Protein AF-A0A9Q0VGC9-F1 (afdb_monomer)

Radius of gyration: 35.11 Å; Cα contacts (8 Å, |Δi|>4): 47; chains: 1; bounding box: 73×38×88 Å

Sequence (138 aa):
MLMHLYSNTINRFKTSLEQSLNEGQEYLAAIHLCSQSCMLEFDQGCEDAAIQQSECNASKFREKLICYMLSEMMAEYKKQITHALIRRVEYLLEGSEIDTKLQHLREHARNLLEMKAREAADPGRVLMRMKDRYITSL

Secondary structure (DSSP, 8-state):
-HHHHHHHHHHHHHHHHHHHHHTT--HHHHHHHHHHHHHHHHHHHHHHHHTSS-HHHHHHHHHHHHHHHHHHHHHHHHHHHHHHHHHHHHHHHHT-HHHHHHHHHHHHHHHHHHHHHHHHH-HHHHHHHHHHHHHHT-

pLDDT: mean 89.51, std 8.54, range [57.34, 97.44]

Structure (mmCIF, N/CA/C/O backbone):
data_AF-A0A9Q0VGC9-F1
#
_entry.id   AF-A0A9Q0VGC9-F1
#
loop_
_atom_site.group_PDB
_atom_site.id
_atom_site.type_symbol
_atom_site.label_atom_id
_atom_site.label_alt_id
_atom_site.label_comp_id
_atom_site.label_asym_id
_atom_site.label_entity_id
_atom_site.label_seq_id
_atom_site.pdbx_PDB_ins_code
_atom_site.Cartn_x
_atom_site.Cartn_y
_atom_site.Cartn_z
_atom_site.occupancy
_atom_site.B_iso_or_equiv
_atom_site.auth_seq_id
_atom_site.auth_comp_id
_atom_site.auth_asym_id
_atom_site.auth_atom_id
_atom_site.pdbx_PDB_model_num
ATOM 1 N N . MET A 1 1 ? -7.475 7.144 32.017 1.00 80.75 1 MET A N 1
ATOM 2 C CA . MET A 1 1 ? -7.881 5.897 31.339 1.00 80.75 1 MET A CA 1
ATOM 3 C C . MET A 1 1 ? -8.100 6.107 29.838 1.00 80.75 1 MET A C 1
ATOM 5 O O . MET A 1 1 ? -7.303 5.599 29.063 1.00 80.75 1 MET A O 1
ATOM 9 N N . LEU A 1 2 ? -9.076 6.928 29.416 1.00 84.31 2 LEU A N 1
ATOM 10 C CA . LEU A 1 2 ? -9.444 7.124 27.996 1.00 84.31 2 LEU A CA 1
ATOM 11 C C . LEU A 1 2 ? -8.290 7.499 27.049 1.00 84.31 2 LEU A C 1
ATOM 13 O O . LEU A 1 2 ? -8.197 6.961 25.953 1.00 84.31 2 LEU A O 1
ATOM 17 N N . MET A 1 3 ? -7.376 8.380 27.467 1.00 87.62 3 MET A N 1
ATOM 18 C CA . MET A 1 3 ? -6.224 8.765 26.635 1.00 87.62 3 MET A CA 1
ATOM 19 C C . MET A 1 3 ? -5.288 7.580 26.334 1.00 87.62 3 MET A C 1
ATOM 21 O O . MET A 1 3 ? -4.759 7.475 25.231 1.00 87.62 3 MET A O 1
ATOM 25 N N . HIS A 1 4 ? -5.114 6.672 27.298 1.00 89.38 4 HIS A N 1
ATOM 26 C CA . HIS A 1 4 ? -4.319 5.459 27.116 1.00 89.38 4 HIS A CA 1
ATOM 27 C C . HIS A 1 4 ? -5.038 4.465 26.198 1.00 89.38 4 HIS A C 1
ATOM 29 O O . HIS A 1 4 ? -4.426 3.938 25.277 1.00 89.38 4 HIS A O 1
ATOM 35 N N . LEU A 1 5 ? -6.350 4.280 26.385 1.00 91.31 5 LEU A N 1
ATOM 36 C CA . LEU A 1 5 ? -7.176 3.442 25.511 1.00 91.31 5 LEU A CA 1
ATOM 37 C C . LEU A 1 5 ? -7.144 3.930 24.053 1.00 91.31 5 LEU A C 1
ATOM 39 O O . LEU A 1 5 ? -6.967 3.133 23.133 1.00 91.31 5 LEU A O 1
ATOM 43 N N . TYR A 1 6 ? -7.243 5.245 23.852 1.00 92.50 6 TYR A N 1
ATOM 44 C CA . TYR A 1 6 ? -7.110 5.888 22.547 1.00 92.50 6 TYR A CA 1
ATOM 45 C C . TYR A 1 6 ? -5.746 5.603 21.906 1.00 92.50 6 TYR A C 1
ATOM 47 O O . TYR A 1 6 ? -5.685 5.108 20.783 1.00 92.50 6 TYR A O 1
ATOM 55 N N . SER A 1 7 ? -4.655 5.855 22.638 1.00 94.12 7 SER A N 1
ATOM 56 C CA . SER A 1 7 ? -3.288 5.612 22.157 1.00 94.12 7 SER A CA 1
ATOM 57 C C . SER A 1 7 ? -3.059 4.140 21.793 1.00 94.12 7 SER A C 1
ATOM 59 O O . SER A 1 7 ? -2.539 3.824 20.724 1.00 94.12 7 SER A O 1
ATOM 61 N N . ASN A 1 8 ? -3.517 3.220 22.645 1.00 95.00 8 ASN A N 1
ATOM 62 C CA . ASN A 1 8 ? -3.396 1.785 22.401 1.00 95.00 8 ASN A CA 1
ATOM 63 C C . ASN A 1 8 ? -4.194 1.339 21.177 1.00 95.00 8 ASN A C 1
ATOM 65 O O . ASN A 1 8 ? -3.701 0.535 20.391 1.00 95.00 8 ASN A O 1
ATOM 69 N N . THR A 1 9 ? -5.399 1.879 20.992 1.00 97.00 9 THR A N 1
ATOM 70 C CA . THR A 1 9 ? -6.237 1.538 19.837 1.00 97.00 9 THR A CA 1
ATOM 71 C C . THR A 1 9 ? -5.627 2.040 18.535 1.00 97.00 9 THR A C 1
ATOM 73 O O . THR A 1 9 ? -5.628 1.305 17.553 1.00 97.00 9 THR A O 1
ATOM 76 N N . ILE A 1 10 ? -5.038 3.240 18.529 1.00 96.06 10 ILE A N 1
ATOM 77 C CA . ILE A 1 10 ? -4.277 3.751 17.380 1.00 96.06 10 ILE A CA 1
ATOM 78 C C . ILE A 1 10 ? -3.145 2.799 17.004 1.00 96.06 10 ILE A C 1
ATOM 80 O O . ILE A 1 10 ? -3.031 2.392 15.847 1.00 96.06 10 ILE A O 1
ATOM 84 N N . ASN A 1 11 ? -2.324 2.422 17.985 1.00 96.50 11 ASN A N 1
ATOM 85 C CA . ASN A 1 11 ? -1.176 1.560 17.731 1.00 96.50 11 ASN A CA 1
ATOM 86 C C . ASN A 1 11 ? -1.620 0.182 17.236 1.00 96.50 11 ASN A C 1
ATOM 88 O O . ASN A 1 11 ? -1.054 -0.324 16.272 1.00 96.50 11 ASN A O 1
ATOM 92 N N . ARG A 1 12 ? -2.669 -0.388 17.839 1.00 97.31 12 ARG A N 1
ATOM 93 C CA . ARG A 1 12 ? -3.234 -1.675 17.423 1.00 97.31 12 ARG A CA 1
ATOM 94 C C . ARG A 1 12 ? -3.824 -1.625 16.017 1.00 97.31 12 ARG A C 1
ATOM 96 O O . ARG A 1 12 ? -3.604 -2.553 15.242 1.00 97.31 12 ARG A O 1
ATOM 103 N N . PHE A 1 13 ? -4.534 -0.555 15.664 1.00 97.44 13 PHE A N 1
ATOM 104 C CA . PHE A 1 13 ? -5.040 -0.372 14.305 1.00 97.44 13 PHE A CA 1
ATOM 105 C C . PHE A 1 13 ? -3.890 -0.381 13.299 1.00 97.44 13 PHE A C 1
ATOM 107 O O . PHE A 1 13 ? -3.924 -1.140 12.334 1.00 97.44 13 PHE A O 1
ATOM 114 N N . LYS A 1 14 ? -2.840 0.400 13.567 1.00 95.88 14 LYS A N 1
ATOM 115 C CA . LYS A 1 14 ? -1.684 0.496 12.679 1.00 95.88 14 LYS A CA 1
ATOM 116 C C . LYS A 1 14 ? -0.978 -0.848 12.496 1.00 95.88 14 LYS A C 1
ATOM 118 O O . LYS A 1 14 ? -0.766 -1.274 11.364 1.00 95.88 14 LYS A O 1
ATOM 123 N N . THR A 1 15 ? -0.643 -1.526 13.593 1.00 96.31 15 THR A N 1
ATOM 124 C CA . THR A 1 15 ? 0.098 -2.792 13.528 1.00 96.31 15 THR A CA 1
ATOM 125 C C . THR A 1 15 ? -0.727 -3.910 12.900 1.00 96.31 15 THR A C 1
ATOM 127 O O . THR A 1 15 ? -0.202 -4.660 12.081 1.00 96.31 15 THR A O 1
ATOM 130 N N . SER A 1 16 ? -2.020 -4.007 13.226 1.00 96.25 16 SER A N 1
ATOM 131 C CA . SER A 1 16 ? -2.903 -5.022 12.635 1.00 96.25 16 SER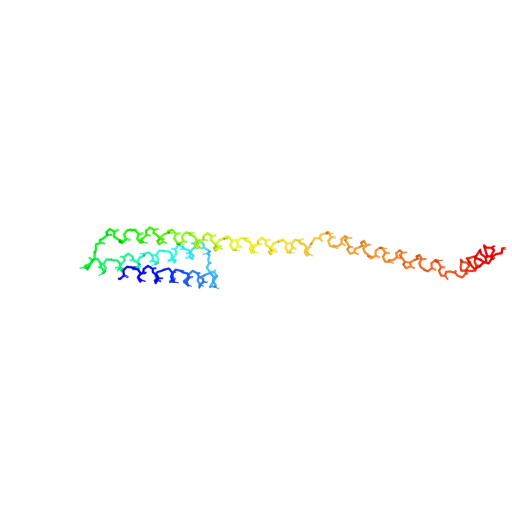 A CA 1
ATOM 132 C C . SER A 1 16 ? -3.151 -4.791 11.144 1.00 96.25 16 SER A C 1
ATOM 134 O O . SER A 1 16 ? -3.188 -5.759 10.383 1.00 96.25 16 SER A O 1
ATOM 136 N N . LEU A 1 17 ? -3.274 -3.530 10.711 1.00 95.00 17 LEU A N 1
ATOM 137 C CA . LEU A 1 17 ? -3.420 -3.191 9.298 1.00 95.00 17 LEU A CA 1
ATOM 138 C C . LEU A 1 17 ? -2.146 -3.537 8.522 1.00 95.00 17 LEU A C 1
ATOM 140 O O . LEU A 1 17 ? -2.225 -4.228 7.510 1.00 95.00 17 LEU A O 1
ATOM 144 N N . GLU A 1 18 ? -0.977 -3.107 9.007 1.00 93.94 18 GLU A N 1
ATOM 145 C CA . GLU A 1 18 ? 0.311 -3.449 8.387 1.00 93.94 18 GLU A CA 1
ATOM 146 C C . GLU A 1 18 ? 0.489 -4.968 8.277 1.00 93.94 18 GLU A C 1
ATOM 148 O O . GLU A 1 18 ? 0.849 -5.472 7.214 1.00 93.94 18 GLU A O 1
ATOM 153 N N . GLN A 1 19 ? 0.188 -5.708 9.346 1.00 95.62 19 GLN A N 1
ATOM 154 C CA . GLN A 1 19 ? 0.267 -7.165 9.346 1.00 95.62 19 GLN A CA 1
ATOM 155 C C . GLN A 1 19 ? -0.668 -7.793 8.304 1.00 95.62 19 GLN A C 1
ATOM 157 O O . GLN A 1 19 ? -0.213 -8.586 7.483 1.00 95.62 19 GLN A O 1
ATOM 162 N N . SER A 1 20 ? -1.945 -7.408 8.290 1.00 94.31 20 SER A N 1
ATOM 163 C CA . SER A 1 20 ? -2.951 -7.960 7.370 1.00 94.31 20 SER A CA 1
ATOM 164 C C . SER A 1 20 ? -2.572 -7.753 5.900 1.00 94.31 20 SER A C 1
ATOM 166 O O . SER A 1 20 ? -2.729 -8.648 5.069 1.00 94.31 20 SER A O 1
ATOM 168 N N . LEU A 1 21 ? -2.018 -6.581 5.574 1.00 91.81 21 LEU A N 1
ATOM 169 C CA . LEU A 1 21 ? -1.544 -6.276 4.223 1.00 91.81 21 LEU A CA 1
ATOM 170 C C . LEU A 1 21 ? -0.292 -7.077 3.854 1.00 91.81 21 LEU A C 1
ATOM 172 O O . LEU A 1 21 ? -0.176 -7.539 2.720 1.00 91.81 21 LEU A O 1
ATOM 176 N N . ASN A 1 22 ? 0.620 -7.286 4.805 1.00 91.88 22 ASN A N 1
ATOM 177 C CA . ASN A 1 22 ? 1.800 -8.129 4.601 1.00 91.88 22 ASN A CA 1
ATOM 178 C C . ASN A 1 22 ? 1.433 -9.611 4.416 1.00 91.88 22 ASN A C 1
ATOM 180 O O . ASN A 1 22 ? 2.119 -10.324 3.686 1.00 91.88 22 ASN A O 1
ATOM 184 N N . GLU A 1 23 ? 0.337 -10.064 5.026 1.00 94.50 23 GLU A N 1
ATOM 185 C CA . GLU A 1 23 ? -0.246 -11.399 4.823 1.00 94.50 23 GLU A CA 1
ATOM 186 C C . GLU A 1 23 ? -0.975 -11.536 3.471 1.00 94.50 23 GLU A C 1
ATOM 188 O O . GLU A 1 23 ? -1.443 -12.619 3.120 1.00 94.50 23 GLU A O 1
ATOM 193 N N . GLY A 1 24 ? -1.041 -10.460 2.679 1.00 90.62 24 GLY A N 1
ATOM 194 C CA . GLY A 1 24 ? -1.628 -10.460 1.342 1.00 90.62 24 GLY A CA 1
ATOM 195 C C . GLY A 1 24 ? -3.149 -10.338 1.329 1.00 90.62 24 GLY A C 1
ATOM 196 O O . GLY A 1 24 ? -3.763 -10.622 0.299 1.00 90.62 24 GLY A O 1
ATOM 197 N N . GLN A 1 25 ? -3.772 -9.924 2.438 1.00 90.81 25 GLN A N 1
ATOM 198 C CA . GLN A 1 25 ? -5.206 -9.648 2.441 1.00 90.81 25 GLN A CA 1
ATOM 199 C C . GLN A 1 25 ? -5.554 -8.506 1.483 1.00 90.81 25 GLN A C 1
ATOM 201 O O . GLN A 1 25 ? -4.804 -7.541 1.313 1.00 90.81 25 GLN A O 1
ATOM 206 N N . GLU A 1 26 ? -6.743 -8.595 0.888 1.00 89.38 26 GLU A N 1
ATOM 207 C CA . GLU A 1 26 ? -7.285 -7.507 0.085 1.00 89.38 26 GLU A CA 1
ATOM 208 C C . GLU A 1 26 ? -7.426 -6.240 0.930 1.00 89.38 26 GLU A C 1
ATOM 210 O O . GLU A 1 26 ? -7.969 -6.261 2.035 1.00 89.38 26 GLU A O 1
ATOM 215 N N . TYR A 1 27 ? -6.980 -5.115 0.373 1.00 88.00 27 TYR A N 1
ATOM 216 C CA . TYR A 1 27 ? -6.875 -3.847 1.090 1.00 88.00 27 TYR A CA 1
ATOM 217 C C . TYR A 1 27 ? -8.176 -3.418 1.789 1.00 88.00 27 TYR A C 1
ATOM 219 O O . TYR A 1 27 ? -8.164 -3.043 2.961 1.00 88.00 27 TYR A O 1
ATOM 227 N N . LEU A 1 28 ? -9.312 -3.513 1.089 1.00 89.00 28 LEU A N 1
ATOM 228 C CA . LEU A 1 28 ? -10.620 -3.154 1.645 1.00 89.00 28 LEU A CA 1
ATOM 229 C C . LEU A 1 28 ? -11.056 -4.102 2.770 1.00 89.00 28 LEU A C 1
ATOM 231 O O . LEU A 1 28 ? -11.617 -3.644 3.765 1.00 89.00 28 LEU A O 1
ATOM 235 N N . ALA A 1 29 ? -10.779 -5.401 2.632 1.00 92.62 29 ALA A N 1
ATOM 236 C CA . ALA A 1 29 ? -11.101 -6.396 3.650 1.00 92.62 29 ALA A CA 1
ATOM 237 C C . ALA A 1 29 ? -10.259 -6.181 4.916 1.00 92.62 29 ALA A C 1
ATOM 239 O O . ALA A 1 29 ? -10.820 -6.115 6.011 1.00 92.62 29 ALA A O 1
ATOM 240 N N . ALA A 1 30 ? -8.946 -5.980 4.759 1.00 93.56 30 ALA A N 1
ATOM 241 C CA . ALA A 1 30 ? -8.027 -5.685 5.858 1.00 93.56 30 ALA A CA 1
ATOM 242 C C . ALA A 1 30 ? -8.467 -4.432 6.632 1.00 93.56 30 ALA A C 1
ATOM 244 O O . ALA A 1 30 ? -8.613 -4.467 7.853 1.00 93.56 30 ALA A O 1
ATOM 245 N N . ILE A 1 31 ? -8.781 -3.342 5.921 1.00 91.69 31 ILE A N 1
ATOM 246 C CA . ILE A 1 31 ? -9.304 -2.113 6.530 1.00 91.69 31 ILE A CA 1
ATOM 247 C C . ILE A 1 31 ? -10.575 -2.373 7.323 1.00 91.69 31 ILE A C 1
ATOM 249 O O . ILE A 1 31 ? -10.674 -1.938 8.473 1.00 91.69 31 ILE A O 1
ATOM 253 N N . HIS A 1 32 ? -11.554 -3.043 6.715 1.00 92.94 32 HIS A N 1
ATOM 254 C CA . HIS A 1 32 ? -12.844 -3.265 7.351 1.00 92.94 32 HIS A CA 1
ATOM 255 C C . HIS A 1 32 ? -12.679 -4.068 8.647 1.00 92.94 32 HIS A C 1
ATOM 257 O O . HIS A 1 32 ? -13.169 -3.649 9.696 1.00 92.94 32 HIS A O 1
ATOM 263 N N . LEU A 1 33 ? -11.928 -5.171 8.597 1.00 94.94 33 LEU A N 1
ATOM 264 C CA . LEU A 1 33 ? -11.684 -6.046 9.745 1.00 94.94 33 LEU A CA 1
ATOM 265 C C . LEU A 1 33 ? -10.913 -5.337 10.865 1.00 94.94 33 LEU A C 1
ATOM 267 O O . LEU A 1 33 ? -11.357 -5.350 12.016 1.00 94.94 33 LEU A O 1
ATOM 271 N N . CYS A 1 34 ? -9.802 -4.670 10.538 1.00 95.44 34 CYS A N 1
ATOM 272 C CA . CYS A 1 34 ? -8.998 -3.932 11.513 1.00 95.44 34 CYS A CA 1
ATOM 273 C C . CYS A 1 34 ? -9.799 -2.809 12.172 1.00 95.44 34 CYS A C 1
ATOM 275 O O . CYS A 1 34 ? -9.763 -2.668 13.392 1.00 95.44 34 CYS A O 1
ATOM 277 N N . SER A 1 35 ? -10.560 -2.036 11.394 1.00 95.00 35 SER A N 1
ATOM 278 C CA . SER A 1 35 ? -11.374 -0.931 11.921 1.00 95.00 35 SER A CA 1
ATOM 279 C C . SER A 1 35 ? -12.476 -1.438 12.834 1.00 95.00 35 SER A C 1
ATOM 281 O O . SER A 1 35 ? -12.656 -0.911 13.928 1.00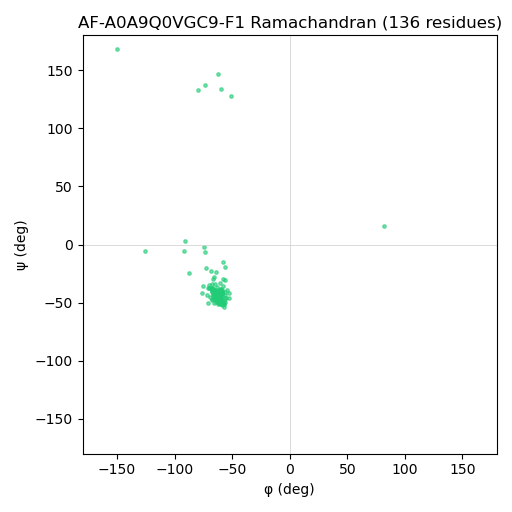 95.00 35 SER A O 1
ATOM 283 N N . GLN A 1 36 ? -13.194 -2.479 12.405 1.00 96.38 36 GLN A N 1
ATOM 284 C CA . GLN A 1 36 ? -14.287 -3.058 13.174 1.00 96.38 36 GLN A CA 1
ATOM 285 C C . GLN A 1 36 ? -13.785 -3.627 14.503 1.00 96.38 36 GLN A C 1
ATOM 287 O O . GLN A 1 36 ? -14.328 -3.292 15.554 1.00 96.38 36 GLN A O 1
ATOM 292 N N . SER A 1 37 ? -12.717 -4.427 14.465 1.00 96.50 37 SER A N 1
ATOM 293 C CA . SER A 1 37 ? -12.079 -4.965 15.669 1.00 96.50 37 SER A CA 1
ATOM 294 C C . SER A 1 37 ? -11.542 -3.849 16.571 1.00 96.50 37 SER A C 1
ATOM 296 O O . SER A 1 37 ? -11.694 -3.880 17.795 1.00 96.50 37 SER A O 1
ATOM 298 N N . CYS A 1 38 ? -10.952 -2.805 15.982 1.00 96.19 38 CYS A N 1
ATOM 299 C CA . CYS A 1 38 ? -10.412 -1.694 16.751 1.00 96.19 38 CYS A CA 1
ATOM 300 C C . CYS A 1 38 ? -11.483 -0.900 17.487 1.00 96.19 38 CYS A C 1
ATOM 302 O O . CYS A 1 38 ? -11.333 -0.647 18.684 1.00 96.19 38 CYS A O 1
ATOM 304 N N . MET A 1 39 ? -12.559 -0.557 16.785 1.00 95.88 39 MET A N 1
ATOM 305 C CA . MET A 1 39 ? -13.676 0.194 17.343 1.00 95.88 39 MET A CA 1
ATOM 306 C C . MET A 1 39 ? -14.440 -0.606 18.394 1.00 95.88 39 MET A C 1
ATOM 308 O O . MET A 1 39 ? -14.793 -0.035 19.417 1.00 95.88 39 MET A O 1
ATOM 312 N N . LEU A 1 40 ? -14.631 -1.914 18.197 1.00 95.06 40 LEU A N 1
ATOM 313 C CA . LEU A 1 40 ? -15.317 -2.764 19.173 1.00 95.06 40 LEU A CA 1
ATOM 314 C C . LEU A 1 40 ? -14.566 -2.822 20.508 1.00 95.06 40 LEU A C 1
ATOM 316 O O . LEU A 1 40 ? -15.151 -2.573 21.556 1.00 95.06 40 LEU A O 1
ATOM 320 N N . GLU A 1 41 ? -13.258 -3.081 20.476 1.00 93.31 41 GLU A N 1
ATOM 321 C CA . GLU A 1 41 ? -12.435 -3.090 21.693 1.00 93.31 41 GLU A CA 1
ATOM 322 C C . GLU A 1 41 ? -12.341 -1.701 22.352 1.00 93.31 41 GLU A C 1
ATOM 324 O O . GLU A 1 41 ? -12.269 -1.598 23.576 1.00 93.31 41 GLU A O 1
ATOM 329 N N . PHE A 1 42 ? -12.336 -0.623 21.561 1.00 93.94 42 PHE A N 1
ATOM 330 C CA . PHE A 1 42 ? -12.350 0.738 22.098 1.00 93.94 42 PHE A CA 1
ATOM 331 C C . PHE A 1 42 ? -13.674 1.068 22.789 1.00 93.94 42 PHE A C 1
ATOM 333 O O . PHE A 1 42 ? -13.659 1.598 23.899 1.00 93.94 42 PHE A O 1
ATOM 340 N N . ASP A 1 43 ? -14.801 0.765 22.144 1.00 92.12 43 ASP A N 1
ATOM 341 C CA . ASP A 1 43 ? -16.137 1.012 22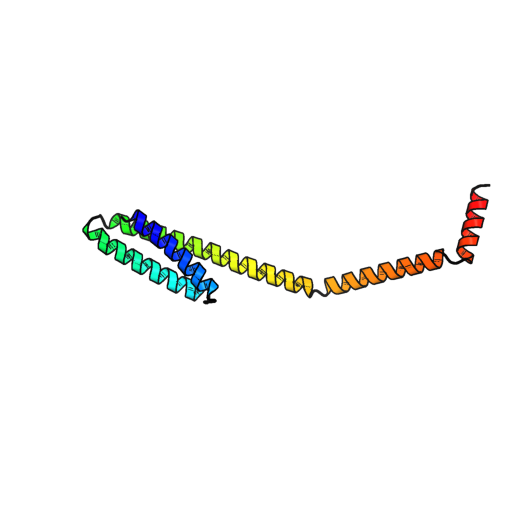.684 1.00 92.12 43 ASP A CA 1
ATOM 342 C C . ASP A 1 43 ? -16.328 0.191 23.981 1.00 92.12 43 ASP A C 1
ATOM 344 O O . ASP A 1 43 ? -16.692 0.755 25.013 1.00 92.12 43 ASP A O 1
ATOM 348 N N . GLN A 1 44 ? -15.915 -1.082 23.994 1.00 91.00 44 GLN A N 1
ATOM 349 C CA . GLN A 1 44 ? -15.955 -1.926 25.194 1.00 91.00 44 GLN A CA 1
ATOM 350 C C . GLN A 1 44 ? -15.036 -1.413 26.316 1.00 91.00 44 GLN A C 1
ATOM 352 O O . GLN A 1 44 ? -15.454 -1.287 27.466 1.00 91.00 44 GLN A O 1
ATOM 357 N N . GLY A 1 45 ? -13.804 -1.012 25.987 1.00 89.56 45 GLY A N 1
ATOM 358 C CA . GLY A 1 45 ? -12.896 -0.407 26.964 1.00 89.56 45 GLY A CA 1
ATOM 359 C C . GLY A 1 45 ? -13.392 0.939 27.513 1.00 89.56 45 GLY A C 1
ATOM 360 O O . GLY A 1 45 ? -12.986 1.347 28.605 1.00 89.56 45 GLY A O 1
ATOM 361 N N . CYS A 1 46 ? -14.259 1.645 26.777 1.00 87.25 46 CYS A N 1
ATOM 362 C CA . CYS A 1 46 ? -14.931 2.846 27.267 1.00 87.25 46 CYS A CA 1
ATOM 363 C C . CYS A 1 46 ? -16.068 2.501 28.229 1.00 87.25 46 CYS A C 1
ATOM 365 O O . CYS A 1 46 ? -16.172 3.174 29.250 1.00 87.25 46 CYS A O 1
ATOM 367 N N . GLU A 1 47 ? -16.880 1.479 27.947 1.00 84.12 47 GLU A N 1
ATOM 368 C CA . GLU A 1 47 ? -17.940 0.997 28.848 1.00 84.12 47 GLU A CA 1
ATOM 369 C C . GLU A 1 47 ? -17.364 0.548 30.200 1.00 84.12 47 GLU A C 1
ATOM 371 O O . GLU A 1 47 ? -17.817 1.008 31.251 1.00 84.12 47 GLU A O 1
ATOM 376 N N . ASP A 1 48 ? -16.279 -0.233 30.177 1.00 78.00 48 ASP A N 1
ATOM 377 C CA . ASP A 1 48 ? -15.578 -0.695 31.383 1.00 78.00 48 ASP A CA 1
ATOM 378 C C . ASP A 1 48 ? -15.031 0.475 32.227 1.00 78.00 48 ASP A C 1
ATOM 380 O O . ASP A 1 48 ? -14.989 0.422 33.460 1.00 78.00 48 ASP A O 1
ATOM 384 N N . ALA A 1 49 ? -14.622 1.566 31.569 1.00 74.25 49 ALA A N 1
ATOM 385 C CA . ALA A 1 49 ? -14.099 2.769 32.215 1.00 74.25 49 ALA A CA 1
ATOM 386 C C . ALA A 1 49 ? -15.187 3.788 32.613 1.00 74.25 49 ALA A C 1
ATOM 388 O O . ALA A 1 49 ? -14.963 4.588 33.527 1.00 74.25 49 ALA A O 1
ATOM 389 N N . ALA A 1 50 ? -16.347 3.786 31.948 1.00 61.88 50 ALA A N 1
ATOM 390 C CA . ALA A 1 50 ? -17.467 4.704 32.180 1.00 61.88 50 ALA A CA 1
ATOM 391 C C . ALA A 1 50 ? -18.143 4.474 33.539 1.00 61.88 50 ALA A C 1
ATOM 393 O O . ALA A 1 50 ? -18.663 5.414 34.134 1.00 61.88 50 ALA A O 1
ATOM 394 N N . ILE A 1 51 ? -18.001 3.276 34.115 1.00 61.12 51 ILE A N 1
ATOM 395 C CA . ILE A 1 51 ? -18.340 2.996 35.521 1.00 61.12 51 ILE A CA 1
ATOM 396 C C . ILE A 1 51 ? -17.549 3.925 36.486 1.00 61.12 51 ILE A C 1
ATOM 398 O O . ILE A 1 51 ? -17.921 4.078 37.649 1.00 61.12 51 ILE A O 1
ATOM 402 N N . GLN A 1 52 ? -16.491 4.607 36.010 1.00 57.34 52 GLN A N 1
ATOM 403 C CA . GLN A 1 52 ? -15.639 5.525 36.780 1.00 57.34 52 GLN A CA 1
ATOM 404 C C . GLN A 1 52 ? -15.476 6.960 36.200 1.00 57.34 52 GLN A C 1
ATOM 406 O O . GLN A 1 52 ? -14.842 7.790 36.857 1.00 57.34 52 GLN A O 1
ATOM 411 N N . GLN A 1 53 ? -15.998 7.303 35.006 1.00 59.69 53 GLN A N 1
ATOM 412 C CA . GLN A 1 53 ? -15.813 8.615 34.325 1.00 59.69 53 GLN A CA 1
ATOM 413 C C . GLN A 1 53 ? -17.013 9.016 33.426 1.00 59.69 53 GLN A C 1
ATOM 415 O O . GLN A 1 53 ? -17.867 8.195 33.133 1.00 59.69 53 GLN A O 1
ATOM 420 N N . SER A 1 54 ? -17.093 10.275 32.950 1.00 64.62 54 SER A N 1
ATOM 421 C CA . SER A 1 54 ? -18.231 10.770 32.140 1.00 64.62 54 SER A CA 1
ATOM 422 C C . SER A 1 54 ? -18.205 10.371 30.648 1.00 64.62 54 SER A C 1
ATOM 424 O O . SER A 1 54 ? -17.215 10.593 29.944 1.00 64.62 54 SER A O 1
ATOM 426 N N . GLU A 1 55 ? -19.344 9.885 30.136 1.00 66.31 55 GLU A N 1
ATOM 427 C CA . GLU A 1 55 ? -19.576 9.417 28.748 1.00 66.31 55 GLU A CA 1
ATOM 428 C C . GLU A 1 55 ? -19.260 10.457 27.653 1.00 66.31 55 GLU A C 1
ATOM 430 O O . GLU A 1 55 ? -18.800 10.113 26.564 1.00 66.31 55 GLU A O 1
ATOM 435 N N . CYS A 1 56 ? -19.429 11.754 27.941 1.00 69.19 56 CYS A N 1
ATOM 436 C CA . CYS A 1 56 ? -19.163 12.846 26.990 1.00 69.19 56 CYS A CA 1
ATOM 437 C C . CYS A 1 56 ? -17.709 12.854 26.476 1.00 69.19 56 CYS A C 1
ATOM 439 O O . CYS A 1 56 ? -17.435 13.264 25.344 1.00 69.19 56 CYS A O 1
ATOM 441 N N . ASN A 1 57 ? -16.759 12.376 27.283 1.00 78.81 57 ASN A N 1
ATOM 442 C CA . ASN A 1 57 ? -15.367 12.283 26.858 1.00 78.81 57 ASN A CA 1
ATOM 443 C C . ASN A 1 57 ? -15.143 11.115 25.887 1.00 78.81 57 ASN A C 1
ATOM 445 O O . ASN A 1 57 ? -14.379 11.275 24.937 1.00 78.81 57 ASN A O 1
ATOM 449 N N . ALA A 1 58 ? -15.835 9.987 26.064 1.00 84.25 58 ALA A N 1
ATOM 450 C CA . ALA A 1 58 ? -15.699 8.820 25.193 1.00 84.25 58 ALA A CA 1
ATOM 451 C C . ALA A 1 58 ? -16.098 9.147 23.745 1.00 84.25 58 ALA A C 1
ATOM 453 O O . ALA A 1 58 ? -15.308 8.905 22.834 1.00 84.25 58 ALA A O 1
ATOM 454 N N . SER A 1 59 ? -17.240 9.818 23.535 1.00 88.06 59 SER A N 1
ATOM 455 C CA . SER A 1 59 ? -17.695 10.223 22.190 1.00 88.06 59 SER A CA 1
ATOM 456 C C . SER A 1 59 ? -16.662 11.081 21.449 1.00 88.06 59 SER A C 1
ATOM 458 O O . SER A 1 59 ? -16.363 10.836 20.283 1.00 88.06 59 SER A O 1
ATOM 460 N N . LYS A 1 60 ? -16.039 12.050 22.134 1.00 89.81 60 LYS A N 1
ATOM 461 C CA . LYS A 1 60 ? -15.017 12.922 21.525 1.00 89.81 60 LYS A CA 1
ATOM 462 C C . LYS A 1 60 ? -13.750 12.160 21.139 1.00 89.81 60 LYS A C 1
ATOM 464 O O . LYS A 1 60 ? -13.141 12.451 20.112 1.00 89.81 60 LYS A O 1
ATOM 469 N N . PHE A 1 61 ? -13.313 11.212 21.970 1.00 89.69 61 PHE A N 1
ATOM 470 C CA . PHE A 1 61 ? -12.164 10.365 21.638 1.00 89.69 61 PHE A CA 1
ATOM 471 C C . PHE A 1 61 ? -12.496 9.386 20.509 1.00 89.69 61 PHE A C 1
ATOM 473 O O . PHE A 1 61 ? -11.646 9.164 19.652 1.00 89.69 61 PHE A O 1
ATOM 480 N N . ARG A 1 62 ? -13.734 8.888 20.457 1.00 93.06 62 ARG A N 1
ATOM 481 C CA . ARG A 1 62 ? -14.246 8.046 19.375 1.00 93.06 62 ARG A CA 1
ATOM 482 C C . ARG A 1 62 ? -14.222 8.769 18.028 1.00 93.06 62 ARG A C 1
ATOM 484 O O . ARG A 1 62 ? -13.691 8.239 17.060 1.00 93.06 62 ARG A O 1
ATOM 491 N N . GLU A 1 63 ? -14.717 10.004 17.972 1.00 93.44 63 GLU A N 1
ATOM 492 C CA . GLU A 1 63 ? -14.658 10.842 16.763 1.00 93.44 63 GLU A CA 1
ATOM 493 C C . GLU A 1 63 ? -13.216 11.088 16.306 1.00 93.44 63 GLU A C 1
ATOM 495 O O . GLU A 1 63 ? -12.890 10.900 15.134 1.00 93.44 63 GLU A O 1
ATOM 500 N N . LYS A 1 64 ? -12.320 11.448 17.235 1.00 94.12 64 LYS A N 1
ATOM 501 C CA . LYS A 1 64 ? -10.890 11.618 16.926 1.00 94.12 64 LYS A CA 1
ATOM 502 C C . LYS A 1 64 ? -10.256 10.333 16.402 1.00 94.12 64 LYS A C 1
ATOM 504 O O . LYS A 1 64 ? -9.433 10.398 15.493 1.00 94.12 64 LYS A O 1
ATOM 509 N N . LEU A 1 65 ? -10.641 9.188 16.961 1.00 94.56 65 LEU A N 1
ATOM 510 C CA . LEU A 1 65 ? -10.123 7.885 16.565 1.00 94.56 65 LEU A CA 1
ATOM 511 C C . LEU A 1 65 ? -10.563 7.531 15.143 1.00 94.56 65 LEU A C 1
ATOM 513 O O . LEU A 1 65 ? -9.731 7.121 14.339 1.00 94.56 65 LEU A O 1
ATOM 517 N N . ILE A 1 66 ? -11.831 7.779 14.807 1.00 94.69 66 ILE A N 1
ATOM 518 C CA . ILE A 1 66 ? -12.352 7.608 13.446 1.00 94.69 66 ILE A CA 1
ATOM 519 C C . ILE A 1 66 ? -11.587 8.505 12.465 1.00 94.69 66 ILE A C 1
ATOM 521 O O . ILE A 1 66 ? -11.131 8.030 11.427 1.00 94.69 66 ILE A O 1
ATOM 525 N N . CYS A 1 67 ? -11.380 9.783 12.800 1.00 94.31 67 CYS A N 1
ATOM 526 C CA . CYS A 1 67 ? -10.596 10.696 11.964 1.00 94.31 67 CYS A CA 1
ATOM 527 C C . CYS A 1 67 ? -9.156 10.204 11.751 1.00 94.31 67 CYS A C 1
ATOM 529 O O . CYS A 1 67 ? -8.641 10.279 10.634 1.00 94.31 67 CYS A O 1
ATOM 531 N N . TYR A 1 68 ? -8.512 9.684 12.801 1.00 94.44 68 TYR A N 1
ATOM 532 C CA . TYR A 1 68 ? -7.176 9.100 12.698 1.00 94.44 68 TYR A CA 1
ATOM 533 C C . TYR A 1 68 ? -7.166 7.883 11.766 1.00 94.44 68 TYR A C 1
ATOM 535 O O . TYR A 1 68 ? -6.371 7.841 10.830 1.00 94.44 68 TYR A O 1
ATOM 543 N N . MET A 1 69 ? -8.078 6.930 11.984 1.00 94.44 69 MET A N 1
ATOM 544 C CA . MET A 1 69 ? -8.212 5.727 11.159 1.00 94.44 69 MET A CA 1
ATOM 545 C C . MET A 1 69 ? -8.407 6.086 9.682 1.00 94.44 69 MET A C 1
ATOM 547 O O . MET A 1 69 ? -7.695 5.564 8.830 1.00 94.44 69 MET A O 1
ATOM 551 N N . LEU A 1 70 ? -9.293 7.039 9.374 1.00 93.75 70 LEU A N 1
ATOM 552 C CA . LEU A 1 70 ? -9.501 7.527 8.007 1.00 93.75 70 LEU A CA 1
ATOM 553 C C . LEU A 1 70 ? -8.228 8.136 7.403 1.00 93.75 70 LEU A C 1
ATOM 555 O O . LEU A 1 70 ? -7.912 7.872 6.244 1.00 93.75 70 LEU A O 1
ATOM 559 N N . SER A 1 71 ? -7.486 8.940 8.171 1.00 93.88 71 SER A N 1
ATOM 560 C CA . SER A 1 71 ? -6.223 9.530 7.712 1.00 93.88 71 SER A CA 1
ATOM 561 C C . SER A 1 71 ? -5.169 8.468 7.403 1.00 93.88 71 SER A C 1
ATOM 563 O O . SER A 1 71 ? -4.508 8.546 6.366 1.00 93.88 71 SER A O 1
ATOM 565 N N . GLU A 1 72 ? -5.014 7.481 8.284 1.00 92.25 72 GLU A N 1
ATOM 566 C CA . GLU A 1 72 ? -4.063 6.380 8.114 1.00 92.25 72 GLU A CA 1
ATOM 567 C C . GLU A 1 72 ? -4.424 5.535 6.882 1.00 92.25 72 GLU A C 1
ATOM 569 O O . GLU A 1 72 ? -3.567 5.262 6.042 1.00 92.25 72 GLU A O 1
ATOM 574 N N . MET A 1 73 ? -5.711 5.211 6.703 1.00 91.44 73 MET A N 1
ATOM 575 C CA . MET A 1 73 ? -6.202 4.518 5.508 1.00 91.44 73 MET A CA 1
ATOM 576 C C . MET A 1 73 ? -5.888 5.312 4.241 1.00 91.44 73 MET A C 1
ATOM 578 O O . MET A 1 73 ? -5.281 4.783 3.317 1.00 91.44 73 MET A O 1
ATOM 582 N N . MET A 1 74 ? -6.230 6.600 4.184 1.00 90.94 74 MET A N 1
ATOM 583 C CA . MET A 1 74 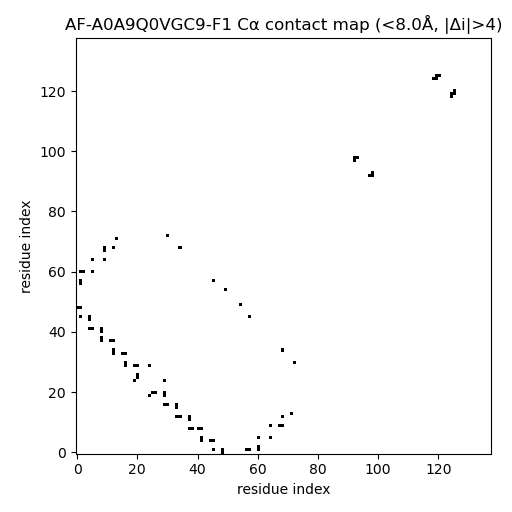? -5.938 7.422 3.005 1.00 90.94 74 MET A CA 1
ATOM 584 C C . MET A 1 74 ? -4.439 7.472 2.682 1.00 90.94 74 MET A C 1
ATOM 586 O O . MET A 1 74 ? -4.064 7.434 1.506 1.00 90.94 74 MET A O 1
ATOM 590 N N . ALA A 1 75 ? -3.580 7.544 3.703 1.00 90.94 75 ALA A N 1
ATOM 591 C CA . ALA A 1 75 ? -2.133 7.526 3.527 1.00 90.94 75 ALA A CA 1
ATOM 592 C C . ALA A 1 75 ? -1.648 6.192 2.939 1.00 90.94 75 ALA A C 1
ATOM 594 O O . ALA A 1 75 ? -0.893 6.194 1.961 1.00 90.94 75 ALA A O 1
ATOM 595 N N . GLU A 1 76 ? -2.126 5.065 3.469 1.00 87.56 76 GLU A N 1
ATOM 596 C CA . GLU A 1 76 ? -1.746 3.740 2.975 1.00 87.56 76 GLU A CA 1
ATOM 597 C C . GLU A 1 76 ? -2.289 3.484 1.558 1.00 87.56 76 GLU A C 1
ATOM 599 O O . GLU A 1 76 ? -1.553 3.007 0.693 1.00 87.56 76 GLU A O 1
ATOM 604 N N . TYR A 1 77 ? -3.522 3.907 1.255 1.00 88.31 77 TYR A N 1
ATOM 605 C CA . TYR A 1 77 ? -4.084 3.829 -0.097 1.00 88.31 77 TYR A CA 1
ATOM 606 C C . TYR A 1 77 ? -3.234 4.622 -1.094 1.00 88.31 77 TYR A C 1
ATOM 608 O O . TYR A 1 77 ? -2.855 4.121 -2.156 1.00 88.31 77 TYR A O 1
ATOM 616 N N . LYS A 1 78 ? -2.878 5.862 -0.731 1.00 90.69 78 LYS A N 1
ATOM 617 C CA . LYS A 1 78 ? -2.032 6.731 -1.555 1.00 90.69 78 LYS A CA 1
ATOM 618 C C . LYS A 1 78 ? -0.661 6.102 -1.808 1.00 90.69 78 LYS A C 1
ATOM 620 O O . LYS A 1 78 ? -0.145 6.182 -2.925 1.00 90.69 78 LYS A O 1
ATOM 625 N N . LYS A 1 79 ? -0.066 5.471 -0.798 1.00 89.00 79 LYS A N 1
ATOM 626 C CA . LYS A 1 79 ? 1.209 4.757 -0.922 1.00 89.00 79 LYS A CA 1
ATOM 627 C C . LYS A 1 79 ? 1.093 3.576 -1.888 1.00 89.00 79 LYS A C 1
ATOM 629 O O . LYS A 1 79 ? 1.913 3.469 -2.800 1.00 89.00 79 LYS A O 1
ATOM 634 N N . GLN A 1 80 ? 0.054 2.751 -1.755 1.00 86.25 80 GLN A N 1
ATOM 635 C CA . GLN A 1 80 ? -0.159 1.590 -2.626 1.00 86.25 80 GLN A CA 1
ATOM 636 C C . GLN A 1 80 ? -0.377 1.979 -4.087 1.00 86.25 80 GLN A C 1
ATOM 638 O O . GLN A 1 80 ? 0.286 1.425 -4.966 1.00 86.25 80 GLN A O 1
ATOM 643 N N . ILE A 1 81 ? -1.244 2.960 -4.360 1.00 89.75 81 ILE A N 1
ATOM 644 C CA . ILE A 1 81 ? -1.492 3.398 -5.739 1.00 89.75 81 ILE A CA 1
ATOM 645 C C . ILE A 1 81 ? -0.242 4.031 -6.357 1.00 89.75 81 ILE A C 1
ATOM 647 O O . ILE A 1 81 ? 0.076 3.753 -7.509 1.00 89.75 81 ILE A O 1
ATOM 651 N N . THR A 1 82 ? 0.520 4.813 -5.584 1.00 93.75 82 THR A N 1
ATOM 652 C CA . THR A 1 82 ? 1.778 5.415 -6.056 1.00 93.75 82 THR A CA 1
ATOM 653 C C . THR A 1 82 ? 2.788 4.334 -6.434 1.00 93.75 82 THR A C 1
ATOM 655 O O . THR A 1 82 ? 3.362 4.377 -7.518 1.00 93.75 82 THR A O 1
ATOM 658 N N . HIS A 1 83 ? 2.965 3.329 -5.578 1.00 90.62 83 HIS A N 1
ATOM 659 C CA . HIS A 1 83 ? 3.868 2.213 -5.840 1.00 90.62 83 HIS A CA 1
ATOM 660 C C . HIS A 1 83 ? 3.436 1.381 -7.062 1.00 90.62 83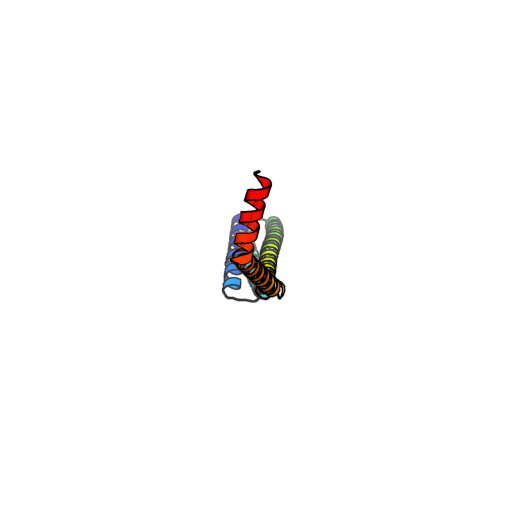 HIS A C 1
ATOM 662 O O . HIS A 1 83 ? 4.266 1.053 -7.909 1.00 90.62 83 HIS A O 1
ATOM 668 N N . ALA A 1 84 ? 2.138 1.088 -7.203 1.00 91.75 84 ALA A N 1
ATOM 669 C CA . ALA A 1 84 ? 1.609 0.376 -8.367 1.00 91.75 84 ALA A CA 1
ATOM 670 C C . ALA A 1 84 ? 1.814 1.160 -9.675 1.00 91.75 84 ALA A C 1
ATOM 672 O O . ALA A 1 84 ? 2.181 0.574 -10.696 1.00 91.75 84 ALA A O 1
ATOM 673 N N . LEU A 1 85 ? 1.617 2.483 -9.644 1.00 95.69 85 LEU A N 1
ATOM 674 C CA . LEU A 1 85 ? 1.842 3.358 -10.794 1.00 95.69 85 LEU A CA 1
ATOM 675 C C . LEU A 1 85 ? 3.321 3.434 -11.179 1.00 95.69 85 LEU A C 1
ATOM 677 O O . LEU A 1 85 ? 3.623 3.305 -12.362 1.00 95.69 85 LEU A O 1
ATOM 681 N N . ILE A 1 86 ? 4.230 3.585 -10.209 1.00 95.00 86 ILE A N 1
ATOM 682 C CA . ILE A 1 86 ? 5.682 3.579 -10.458 1.00 95.00 86 ILE A CA 1
ATOM 683 C C . ILE A 1 86 ? 6.081 2.278 -11.151 1.00 95.00 86 ILE A C 1
ATOM 685 O O . ILE A 1 86 ? 6.610 2.320 -12.258 1.00 95.00 86 ILE A O 1
ATOM 689 N N . ARG A 1 87 ? 5.710 1.130 -10.569 1.00 92.81 87 ARG A N 1
ATOM 690 C CA . ARG A 1 87 ? 5.998 -0.185 -11.154 1.00 92.81 87 ARG A CA 1
ATOM 691 C C . ARG A 1 87 ? 5.451 -0.311 -12.576 1.00 92.81 87 ARG A C 1
ATOM 693 O O . ARG A 1 87 ? 6.092 -0.888 -13.451 1.00 92.81 87 ARG A O 1
ATOM 700 N N . ARG A 1 88 ? 4.243 0.205 -12.823 1.00 92.94 88 ARG A N 1
ATOM 701 C CA . ARG A 1 88 ? 3.638 0.163 -14.157 1.00 92.94 88 ARG A CA 1
ATOM 702 C C . ARG A 1 88 ? 4.409 1.021 -15.156 1.00 92.94 88 ARG A C 1
ATOM 704 O O . ARG A 1 88 ? 4.574 0.590 -16.293 1.00 92.94 88 ARG A O 1
ATOM 711 N N . VAL A 1 89 ? 4.854 2.208 -14.752 1.00 90.50 89 VAL A N 1
ATOM 712 C CA . VAL A 1 89 ? 5.665 3.099 -15.592 1.00 90.50 89 VAL A CA 1
ATOM 713 C C . VAL A 1 89 ? 7.019 2.466 -15.899 1.00 90.50 89 VAL A C 1
ATOM 715 O O . VAL A 1 89 ? 7.400 2.437 -17.063 1.00 90.50 89 VAL A O 1
ATOM 718 N N . GLU A 1 90 ? 7.698 1.900 -14.902 1.00 88.12 90 GLU A N 1
ATOM 719 C CA . GLU A 1 90 ? 8.974 1.190 -15.081 1.00 88.12 90 GLU A CA 1
ATOM 720 C C . GLU A 1 90 ? 8.840 0.053 -16.099 1.00 88.12 90 GLU A C 1
ATOM 722 O O . GLU A 1 90 ? 9.569 0.023 -17.087 1.00 88.12 90 GLU A O 1
ATOM 727 N N . TYR A 1 91 ? 7.824 -0.802 -15.942 1.00 87.88 91 TYR A N 1
ATOM 728 C CA . TYR A 1 91 ? 7.543 -1.882 -16.890 1.00 87.88 91 TYR A CA 1
ATOM 729 C C . TYR A 1 91 ? 7.275 -1.375 -18.316 1.00 87.88 91 TYR A C 1
ATOM 731 O O . TYR A 1 91 ? 7.722 -1.971 -19.296 1.00 87.88 91 TYR A O 1
ATOM 739 N N . LEU A 1 92 ? 6.518 -0.280 -18.452 1.00 85.38 92 LEU A N 1
ATOM 740 C CA . LEU A 1 92 ? 6.230 0.307 -19.760 1.00 85.38 92 LEU A CA 1
ATOM 741 C C . LEU A 1 92 ? 7.479 0.898 -20.413 1.00 85.38 92 LEU A C 1
ATOM 743 O O . LEU A 1 92 ? 7.572 0.843 -21.634 1.00 85.38 92 LEU A O 1
ATOM 747 N N . LEU A 1 93 ? 8.404 1.456 -19.629 1.00 81.69 93 LEU A N 1
ATOM 748 C CA . LEU A 1 93 ? 9.665 1.995 -20.131 1.00 81.69 93 LEU A CA 1
ATOM 749 C C . LEU A 1 93 ? 10.605 0.876 -20.583 1.00 81.69 93 LEU A C 1
ATOM 751 O O . LEU A 1 93 ? 11.032 0.910 -21.735 1.00 81.69 93 LEU A O 1
ATOM 755 N N . GLU A 1 94 ? 10.827 -0.139 -19.741 1.00 79.25 94 GLU A N 1
ATOM 756 C CA . GLU A 1 94 ? 11.674 -1.302 -20.059 1.00 79.25 94 GLU A CA 1
ATOM 757 C C . GLU A 1 94 ? 11.195 -2.060 -21.305 1.00 79.25 94 GLU A C 1
ATOM 759 O O . GLU A 1 94 ? 11.998 -2.569 -22.085 1.00 79.25 94 GLU A O 1
ATOM 764 N N . GLY A 1 95 ? 9.878 -2.132 -21.508 1.00 68.75 95 GLY A N 1
ATOM 765 C CA . GLY A 1 95 ? 9.269 -2.764 -22.677 1.00 68.75 95 GLY A CA 1
ATOM 766 C C . GLY A 1 95 ? 9.009 -1.820 -23.852 1.00 68.75 95 GLY A C 1
ATOM 767 O O . GLY A 1 95 ? 8.385 -2.241 -24.830 1.00 68.75 95 GLY A O 1
ATOM 768 N N . SER A 1 96 ? 9.396 -0.543 -23.768 1.00 70.94 96 SER A N 1
ATOM 769 C CA . SER A 1 96 ? 8.995 0.429 -24.782 1.00 70.94 96 SER A CA 1
ATOM 770 C C . SER A 1 96 ? 9.756 0.234 -26.091 1.00 70.94 96 SER A C 1
ATOM 772 O O . SER A 1 96 ? 10.979 0.122 -26.148 1.00 70.94 96 SER A O 1
ATOM 774 N N . GLU A 1 97 ? 9.015 0.330 -27.192 1.00 69.75 97 GLU A N 1
ATOM 775 C CA . GLU A 1 97 ? 9.563 0.426 -28.547 1.00 69.75 97 GLU A CA 1
ATOM 776 C C . GLU A 1 97 ? 10.530 1.623 -28.696 1.00 69.75 97 GLU A C 1
ATOM 778 O O . GLU A 1 97 ? 11.337 1.663 -29.623 1.00 69.75 97 GLU A O 1
ATOM 783 N N . ILE A 1 98 ? 10.453 2.601 -27.783 1.00 75.94 98 ILE A N 1
ATOM 784 C CA . ILE A 1 98 ? 11.347 3.760 -27.700 1.00 75.94 98 ILE A CA 1
ATOM 785 C C . ILE A 1 98 ? 12.767 3.311 -27.355 1.00 75.94 98 ILE A C 1
ATOM 787 O O . ILE A 1 98 ? 13.693 3.721 -28.053 1.00 75.94 98 ILE A O 1
ATOM 791 N N . ASP A 1 99 ? 12.949 2.440 -26.360 1.00 76.19 99 ASP A N 1
ATOM 792 C CA . ASP A 1 99 ? 14.275 1.926 -25.997 1.00 76.19 99 ASP A CA 1
ATOM 793 C C . ASP A 1 99 ? 14.886 1.113 -27.140 1.00 76.19 99 ASP A C 1
ATOM 795 O O . ASP A 1 99 ? 16.047 1.318 -27.508 1.00 76.19 99 ASP A O 1
ATOM 799 N N . THR A 1 100 ? 14.080 0.276 -27.797 1.00 82.12 100 THR A N 1
ATOM 800 C CA . THR A 1 100 ? 14.518 -0.477 -28.980 1.00 82.12 100 THR A CA 1
ATOM 801 C C . THR A 1 100 ? 14.915 0.460 -30.128 1.00 82.12 100 THR A C 1
ATOM 803 O O . THR A 1 100 ? 16.001 0.330 -30.698 1.00 82.12 100 THR A O 1
ATOM 806 N N . LYS A 1 101 ? 14.083 1.463 -30.450 1.00 83.50 101 LYS A N 1
ATOM 807 C CA . LYS A 1 101 ? 14.371 2.467 -31.492 1.00 83.50 101 LYS A CA 1
ATOM 808 C C . LYS A 1 101 ? 15.630 3.276 -31.171 1.00 83.50 101 LYS A C 1
ATOM 810 O O . LYS A 1 101 ? 16.435 3.541 -32.066 1.00 83.50 101 LYS A O 1
ATOM 815 N N . LEU A 1 102 ? 15.840 3.635 -29.907 1.00 86.00 102 LEU A N 1
ATOM 816 C CA . LEU A 1 102 ? 17.000 4.399 -29.457 1.00 86.00 102 LEU A CA 1
ATOM 817 C C . LEU A 1 102 ? 18.288 3.563 -29.507 1.00 86.00 102 LEU A C 1
ATOM 819 O O . LEU A 1 102 ? 19.337 4.075 -29.908 1.00 86.00 102 LEU A O 1
ATOM 823 N N . GLN A 1 103 ? 18.213 2.269 -29.186 1.00 86.56 103 GLN A N 1
ATOM 824 C CA . GLN A 1 103 ? 19.323 1.331 -29.362 1.00 86.56 103 GLN A CA 1
ATOM 825 C C . GLN A 1 103 ? 19.695 1.164 -30.843 1.00 86.56 103 GLN A C 1
ATOM 827 O O . GLN A 1 103 ? 20.874 1.269 -31.185 1.00 86.56 103 GLN A O 1
ATOM 832 N N . HIS A 1 104 ? 18.711 0.997 -31.734 1.00 89.94 104 HIS A N 1
ATOM 833 C CA . HIS A 1 104 ? 18.958 0.941 -33.180 1.00 89.94 104 HIS A CA 1
ATOM 834 C C . HIS A 1 104 ? 19.595 2.226 -33.718 1.00 89.94 104 HIS A C 1
ATOM 836 O O . HIS A 1 104 ? 20.535 2.158 -34.510 1.00 89.94 104 HIS A O 1
ATOM 842 N N . LEU A 1 105 ? 19.134 3.397 -33.268 1.00 94.38 105 LEU A N 1
ATOM 843 C CA . LEU A 1 105 ? 19.710 4.680 -33.672 1.00 94.38 105 LEU A CA 1
ATOM 844 C C . LEU A 1 105 ? 21.167 4.824 -33.211 1.00 94.38 105 LEU A C 1
ATOM 846 O O . LEU A 1 105 ? 22.015 5.274 -33.983 1.00 94.38 105 LEU A O 1
ATOM 850 N N . ARG A 1 106 ? 21.477 4.410 -31.975 1.00 93.88 106 ARG A N 1
ATOM 851 C CA . ARG A 1 106 ? 22.853 4.396 -31.450 1.00 93.88 106 ARG A CA 1
ATOM 852 C C . ARG A 1 106 ? 23.761 3.484 -32.270 1.00 93.88 106 ARG A C 1
ATOM 854 O O . ARG A 1 106 ? 24.872 3.888 -32.609 1.00 93.88 106 ARG A O 1
ATOM 861 N N . GLU A 1 107 ? 23.289 2.2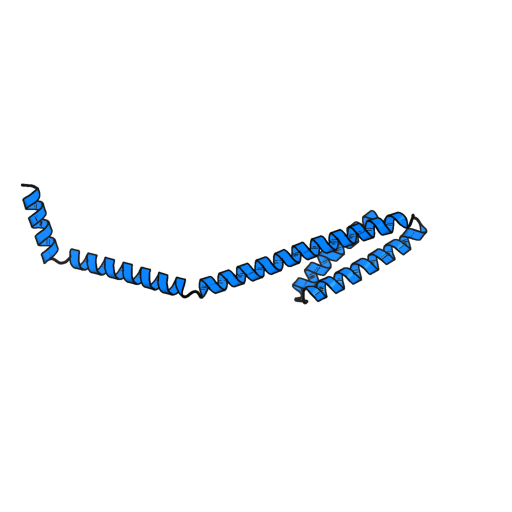87 -32.603 1.00 96.25 107 GLU A N 1
ATOM 862 C CA . GLU A 1 107 ? 24.050 1.332 -33.412 1.00 96.25 107 GLU A CA 1
ATOM 863 C C . GLU A 1 107 ? 24.287 1.867 -34.829 1.00 96.25 107 GLU A C 1
ATOM 865 O O . GLU A 1 107 ? 25.403 1.821 -35.344 1.00 96.25 107 GLU A O 1
ATOM 870 N N . HIS A 1 108 ? 23.261 2.465 -35.438 1.00 95.69 108 HIS A N 1
ATOM 871 C CA . HIS A 1 108 ? 23.377 3.097 -36.747 1.00 95.69 108 HIS A CA 1
ATOM 872 C C . HIS A 1 108 ? 24.395 4.247 -36.746 1.00 95.69 108 HIS A C 1
ATOM 874 O O . HIS A 1 108 ? 25.260 4.303 -37.621 1.00 95.69 108 HIS A O 1
ATOM 880 N N . ALA A 1 109 ? 24.344 5.131 -35.743 1.00 97.12 109 ALA A N 1
ATOM 881 C CA . ALA A 1 109 ? 25.296 6.230 -35.602 1.00 97.12 109 ALA A CA 1
ATOM 882 C C . ALA A 1 109 ? 26.738 5.724 -35.419 1.00 97.12 109 ALA A C 1
ATOM 884 O O . ALA A 1 109 ? 27.656 6.263 -36.040 1.00 97.12 109 ALA A O 1
ATOM 885 N N . ARG A 1 110 ? 26.943 4.663 -34.623 1.00 97.12 110 ARG A N 1
ATOM 886 C CA . ARG A 1 110 ? 28.260 4.030 -34.448 1.00 97.12 110 ARG A CA 1
ATOM 887 C C . ARG A 1 110 ? 28.791 3.471 -35.768 1.00 97.12 110 ARG A C 1
ATOM 889 O O . ARG A 1 110 ? 29.901 3.815 -36.165 1.00 97.12 110 ARG A O 1
ATOM 896 N N . ASN A 1 111 ? 27.979 2.689 -36.477 1.00 97.31 111 ASN A N 1
ATOM 897 C CA . ASN A 1 111 ? 28.357 2.105 -37.765 1.00 97.31 111 ASN A CA 1
ATOM 898 C C . ASN A 1 111 ? 28.696 3.179 -38.808 1.00 97.31 111 ASN A C 1
ATOM 900 O O . ASN A 1 111 ? 29.659 3.034 -39.562 1.00 97.31 111 ASN A O 1
ATOM 904 N N . LEU A 1 112 ? 27.954 4.291 -38.824 1.00 97.25 112 LEU A N 1
ATOM 905 C CA . LEU A 1 112 ? 28.236 5.421 -39.708 1.00 97.25 112 LEU A CA 1
ATOM 906 C C . LEU A 1 112 ? 29.584 6.083 -39.380 1.00 97.25 112 LEU A C 1
ATOM 908 O O . LEU A 1 112 ? 30.353 6.387 -40.295 1.00 97.25 112 LEU A O 1
ATOM 912 N N . LEU A 1 113 ? 29.882 6.288 -38.092 1.00 97.06 113 LEU A N 1
ATOM 913 C CA . LEU A 1 113 ? 31.163 6.840 -37.640 1.00 97.06 113 LEU A CA 1
ATOM 914 C C . LEU A 1 113 ? 32.329 5.923 -38.007 1.00 97.06 113 LEU A C 1
ATOM 916 O O . LEU A 1 113 ? 33.332 6.403 -38.534 1.00 97.06 113 LEU A O 1
ATOM 920 N N . GLU A 1 114 ? 32.193 4.615 -37.795 1.00 97.00 114 GLU A N 1
ATOM 921 C CA . GLU A 1 114 ? 33.214 3.641 -38.185 1.00 97.00 114 GLU A CA 1
ATOM 922 C C . GLU A 1 114 ? 33.433 3.621 -39.697 1.00 97.00 114 GLU A C 1
ATOM 924 O O . GLU A 1 114 ? 34.576 3.643 -40.158 1.00 97.00 114 GLU A O 1
ATOM 929 N N . MET A 1 115 ? 32.355 3.637 -40.483 1.00 96.75 115 MET A N 1
ATOM 930 C CA . MET A 1 115 ? 32.439 3.699 -41.940 1.00 96.75 115 MET A CA 1
ATOM 931 C C . MET A 1 115 ? 33.161 4.971 -42.395 1.00 96.75 115 MET A C 1
ATOM 933 O O . MET A 1 115 ? 34.055 4.896 -43.237 1.00 96.75 115 MET A O 1
ATOM 937 N N . LYS A 1 116 ? 32.834 6.132 -41.812 1.00 95.25 116 LYS A N 1
ATOM 938 C CA . LYS A 1 116 ? 33.496 7.405 -42.131 1.00 95.25 116 LYS A CA 1
ATOM 939 C C . LYS A 1 116 ? 34.953 7.437 -41.685 1.00 95.25 116 LYS A C 1
ATOM 941 O O . LYS A 1 116 ? 35.787 7.967 -42.415 1.00 95.25 116 LYS A O 1
ATOM 946 N N . ALA A 1 117 ? 35.283 6.847 -40.538 1.00 94.88 117 ALA A N 1
ATOM 947 C CA . ALA A 1 117 ? 36.660 6.713 -40.077 1.00 94.88 117 ALA A CA 1
ATOM 948 C C . ALA A 1 117 ? 37.483 5.827 -41.024 1.00 94.88 117 ALA A C 1
ATOM 950 O O . ALA A 1 117 ? 38.593 6.204 -41.392 1.00 94.88 117 ALA A O 1
ATOM 951 N N . ARG A 1 118 ? 36.924 4.699 -41.484 1.00 94.94 118 ARG A N 1
ATOM 952 C CA . ARG A 1 118 ? 37.556 3.823 -42.487 1.00 94.94 118 ARG A CA 1
ATOM 953 C C . ARG A 1 118 ? 37.725 4.523 -43.832 1.00 94.94 118 ARG A C 1
ATOM 955 O O . ARG A 1 118 ? 38.811 4.491 -44.395 1.00 94.94 118 ARG A O 1
ATOM 962 N N . GLU A 1 119 ? 36.681 5.195 -44.318 1.00 94.06 119 GLU A N 1
ATOM 963 C CA . GLU A 1 119 ? 36.724 5.987 -45.553 1.00 94.06 119 GLU A CA 1
ATOM 964 C C . GLU A 1 119 ? 37.785 7.087 -45.456 1.00 94.06 119 GLU A C 1
ATOM 966 O O . GLU A 1 119 ? 38.530 7.321 -46.404 1.00 94.06 119 GLU A O 1
ATOM 971 N N . ALA A 1 120 ? 37.891 7.752 -44.305 1.00 90.25 120 ALA A N 1
ATOM 972 C CA . ALA A 1 120 ? 38.924 8.742 -44.071 1.00 90.25 120 ALA A CA 1
ATOM 973 C C . ALA A 1 120 ? 40.317 8.105 -44.005 1.00 90.25 120 ALA A C 1
ATOM 975 O O . ALA A 1 120 ? 41.247 8.705 -44.530 1.00 90.25 120 ALA A O 1
ATOM 976 N N . ALA A 1 121 ? 40.480 6.936 -43.392 1.00 92.88 121 ALA A N 1
ATOM 977 C CA . ALA A 1 121 ? 41.754 6.227 -43.298 1.00 92.88 121 ALA A CA 1
ATOM 978 C C . ALA A 1 121 ? 42.202 5.575 -44.620 1.00 92.88 121 ALA A C 1
ATOM 980 O O . ALA A 1 121 ? 43.325 5.078 -44.688 1.00 92.88 121 ALA A O 1
ATOM 981 N N . ASP A 1 122 ? 41.361 5.600 -45.661 1.00 95.19 122 ASP A N 1
ATOM 982 C CA . ASP A 1 122 ? 41.707 5.127 -47.000 1.00 95.19 122 ASP A CA 1
ATOM 983 C C . ASP A 1 122 ? 43.029 5.756 -47.495 1.00 95.19 122 ASP A C 1
ATOM 985 O O . ASP A 1 122 ? 43.159 6.989 -47.485 1.00 95.19 122 ASP A O 1
ATOM 989 N N . PRO A 1 123 ? 44.007 4.950 -47.956 1.00 92.44 123 PRO A N 1
ATOM 990 C CA . PRO A 1 123 ? 45.323 5.444 -48.354 1.00 92.44 123 PRO A CA 1
ATOM 991 C C . PRO A 1 123 ? 45.277 6.554 -49.408 1.00 92.44 123 PRO A C 1
ATOM 993 O O . PRO A 1 123 ? 46.026 7.527 -49.306 1.00 92.44 123 PRO A O 1
ATOM 996 N N . GLY A 1 124 ? 44.370 6.461 -50.387 1.00 93.38 124 GLY A N 1
ATOM 997 C CA . GLY A 1 124 ? 44.208 7.480 -51.423 1.00 93.38 124 GLY A CA 1
ATOM 998 C C . GLY A 1 124 ? 43.762 8.821 -50.841 1.00 93.38 124 GLY A C 1
ATOM 999 O O . GLY A 1 124 ? 44.338 9.866 -51.159 1.00 93.38 124 GLY A O 1
ATOM 1000 N N . ARG A 1 125 ? 42.790 8.804 -49.920 1.00 90.88 125 ARG A N 1
ATOM 1001 C CA . ARG A 1 125 ? 42.337 10.021 -49.222 1.00 90.88 125 ARG A CA 1
ATOM 1002 C C . ARG A 1 125 ? 43.376 10.577 -48.263 1.00 90.88 125 ARG A C 1
ATOM 1004 O O . ARG A 1 125 ? 43.497 11.796 -48.147 1.00 90.88 125 ARG A O 1
ATOM 1011 N N . VAL A 1 126 ? 44.124 9.718 -47.575 1.00 94.94 126 VAL A N 1
ATOM 1012 C CA . VAL A 1 126 ? 45.212 10.145 -46.686 1.00 94.94 126 VAL A CA 1
ATOM 1013 C C . VAL A 1 126 ? 46.275 10.892 -47.484 1.00 94.94 126 VAL A C 1
ATOM 1015 O O . VAL A 1 126 ? 46.602 12.023 -47.126 1.00 94.94 126 VAL A O 1
ATOM 1018 N N . LEU A 1 127 ? 46.744 10.316 -48.592 1.00 94.38 127 LEU A N 1
ATOM 1019 C CA . LEU A 1 127 ? 47.736 10.943 -49.466 1.00 94.38 127 LEU A CA 1
ATOM 1020 C C . LEU A 1 127 ? 47.231 12.266 -50.049 1.00 94.38 127 LEU A C 1
ATOM 1022 O O . LEU A 1 127 ? 47.967 13.252 -50.051 1.00 94.38 127 LEU A O 1
ATOM 1026 N N . MET A 1 128 ? 45.966 12.322 -50.476 1.00 93.56 128 MET A N 1
ATOM 1027 C CA . MET A 1 128 ? 45.353 13.557 -50.970 1.00 93.56 128 MET A CA 1
ATOM 1028 C C . MET A 1 128 ? 45.360 14.653 -49.896 1.00 93.56 128 MET A C 1
ATOM 1030 O O . MET A 1 128 ? 45.895 15.733 -50.131 1.00 93.56 128 MET A O 1
ATOM 1034 N N . ARG A 1 129 ? 44.908 14.344 -48.672 1.00 90.62 129 ARG A N 1
ATOM 1035 C CA . ARG A 1 129 ? 44.938 15.297 -47.547 1.00 90.62 129 ARG A CA 1
ATOM 1036 C C . ARG A 1 129 ? 46.355 15.675 -47.102 1.00 90.62 129 ARG A C 1
ATOM 1038 O O . ARG A 1 129 ? 46.548 16.748 -46.533 1.00 90.62 129 ARG A O 1
ATOM 1045 N N . MET A 1 130 ? 47.347 14.802 -47.282 1.00 93.38 130 MET A N 1
ATOM 1046 C CA . MET A 1 130 ? 48.756 15.133 -47.029 1.00 93.38 130 MET A CA 1
ATOM 1047 C C . MET A 1 130 ? 49.277 16.127 -48.069 1.00 93.38 130 MET A C 1
ATOM 1049 O O . MET A 1 130 ? 49.887 17.124 -47.690 1.00 93.38 130 MET A O 1
ATOM 1053 N N . LYS A 1 131 ? 48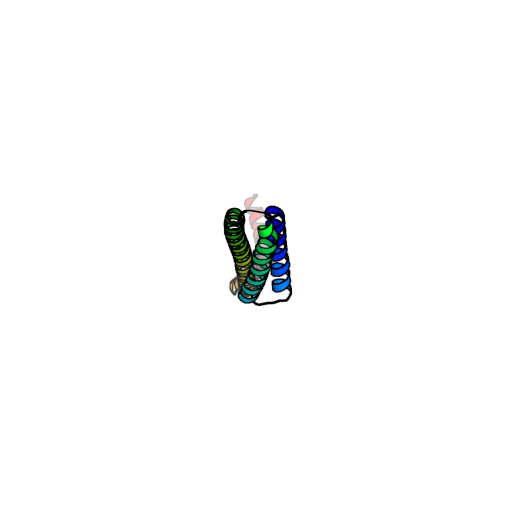.971 15.902 -49.352 1.00 94.38 131 LYS A N 1
ATOM 1054 C CA . LYS A 1 131 ? 49.318 16.818 -50.443 1.00 94.38 131 LYS A CA 1
ATOM 1055 C C . LYS A 1 131 ? 48.652 18.188 -50.265 1.00 94.38 131 LYS A C 1
ATOM 1057 O O . LYS A 1 131 ? 49.333 19.201 -50.369 1.00 94.38 131 LYS A O 1
ATOM 1062 N N . ASP A 1 132 ? 47.361 18.228 -49.940 1.00 93.88 132 ASP A N 1
ATOM 1063 C CA . ASP A 1 132 ? 46.616 19.487 -49.773 1.00 93.88 132 ASP A CA 1
ATOM 1064 C C . ASP A 1 132 ? 47.153 20.327 -48.606 1.00 93.88 132 ASP A C 1
ATOM 1066 O O . ASP A 1 132 ? 47.307 21.543 -48.728 1.00 93.88 132 ASP A O 1
ATOM 1070 N N . ARG A 1 133 ? 47.506 19.682 -47.483 1.00 92.94 133 ARG A N 1
ATOM 1071 C CA . ARG A 1 133 ? 48.154 20.363 -46.350 1.00 92.94 133 ARG A CA 1
ATOM 1072 C C . ARG A 1 133 ? 49.520 20.926 -46.713 1.00 92.94 133 ARG A C 1
ATO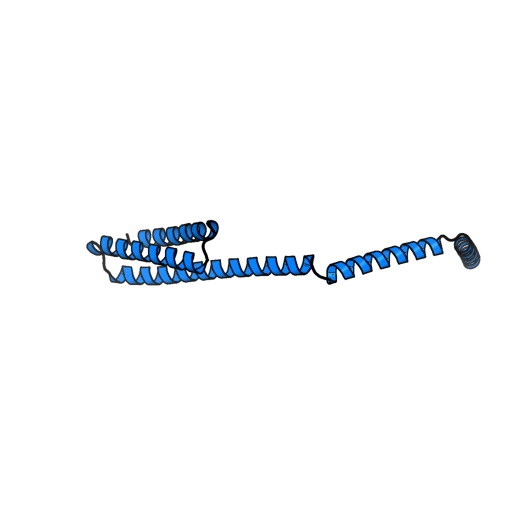M 1074 O O . ARG A 1 133 ? 49.806 22.050 -46.323 1.00 92.94 133 ARG A O 1
ATOM 1081 N N . TYR A 1 134 ? 50.321 20.177 -47.468 1.00 92.94 134 TYR A N 1
ATOM 1082 C CA . TYR A 1 134 ? 51.609 20.662 -47.958 1.00 92.94 134 TYR A CA 1
ATOM 1083 C C . TYR A 1 134 ? 51.439 21.900 -48.854 1.00 92.94 134 TYR A C 1
ATOM 1085 O O . TYR A 1 134 ? 52.138 22.889 -48.663 1.00 92.94 134 TYR A O 1
ATOM 1093 N N . ILE A 1 135 ? 50.454 21.881 -49.761 1.00 92.25 135 ILE A N 1
ATOM 1094 C CA . ILE A 1 135 ? 50.143 23.012 -50.651 1.00 92.25 135 ILE A CA 1
ATOM 1095 C C . ILE A 1 135 ? 49.634 24.230 -49.870 1.00 92.25 135 ILE A C 1
ATOM 1097 O O . ILE A 1 135 ? 49.999 25.347 -50.197 1.00 92.25 135 ILE A O 1
ATOM 1101 N N . THR A 1 136 ? 48.814 24.033 -48.834 1.00 91.00 136 THR A N 1
ATOM 1102 C CA . THR A 1 136 ? 48.260 25.146 -48.034 1.00 91.00 136 THR A CA 1
ATOM 1103 C C . THR A 1 136 ? 49.313 25.798 -47.123 1.00 91.00 136 THR A C 1
ATOM 1105 O O . THR A 1 136 ? 49.116 26.917 -46.664 1.00 91.00 136 THR A O 1
ATOM 1108 N N . SER A 1 137 ? 50.416 25.098 -46.830 1.00 84.31 137 SER A N 1
ATOM 1109 C CA . SER A 1 137 ? 51.533 25.611 -46.020 1.00 84.31 137 SER A CA 1
ATOM 1110 C C . SER A 1 137 ? 52.658 26.282 -46.821 1.00 84.31 137 SER A C 1
ATOM 1112 O O . SER A 1 137 ? 53.599 26.782 -46.204 1.00 84.31 137 SER A O 1
ATOM 1114 N N . LEU A 1 138 ? 52.588 26.239 -48.156 1.00 74.00 138 LEU A N 1
ATOM 1115 C CA . LEU A 1 138 ? 53.490 26.929 -49.086 1.00 74.00 138 LEU A CA 1
ATOM 1116 C C . LEU A 1 138 ? 52.961 28.332 -49.401 1.00 74.00 138 LEU A C 1
ATOM 1118 O O . LEU A 1 138 ? 53.811 29.241 -49.524 1.00 74.00 138 LEU A O 1
#

Foldseek 3Di:
DLVVLLVVLLVQLVVQLVVCVVVVDDNVVSLVVSVVVSLVSLVVVCVVCCVPDPPVVSVVSSVVSVVSSVVVSVVVVVVVVVVVVVVVVVVCVVPDVVVVVVVVVVVVVVVVVVVVVVVCVPPVNVVVVVVVVVVVVD

Solvent-accessible surface area (backbone atoms only — not comparable to full-atom values): 7531 Å² total; per-residue (Å²): 110,68,71,58,53,51,53,51,40,54,52,49,35,52,54,49,38,54,49,35,50,74,72,65,45,55,69,70,58,32,50,51,52,33,51,53,56,37,50,51,54,48,54,51,57,41,57,71,46,42,83,79,48,71,67,75,58,53,57,57,51,50,54,52,48,52,53,48,53,53,52,54,49,53,52,52,50,52,51,52,53,50,53,52,50,50,55,52,49,53,52,51,53,79,68,28,68,61,55,56,51,51,53,52,50,51,52,52,52,50,53,51,51,53,51,50,51,52,58,53,66,33,67,70,52,43,52,49,56,51,51,52,51,56,62,74,73,108

Organism: Salix purpurea (NCBI:txid77065)

InterPro domains:
  IPR008803 RHD3/Sey1 [PTHR45923] (1-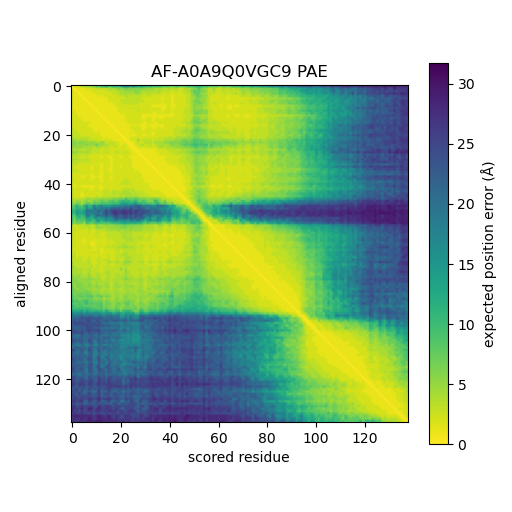100)
  IPR046758 Sey1/RHD3-like, three-helix bundle domain [PF20428] (1-91)

Mean predicted aligned error: 11.34 Å